Protein AF-A0A1F7BEC0-F1 (afdb_monomer)

Secondary structure (DSSP, 8-state):
--HHHHHHHHHHHHHHHHHHHHSS--S--HHHHHHHHHTS--SSS-HHHHHHHHHHHHHHHHHHHHHHHHHHHHHHHHHHTTT-HHHHHHHHHHHHHHHHHHHHHHHHHHHHHHHHHHHHT-

Structure (mmCIF, N/CA/C/O backbone):
data_AF-A0A1F7BEC0-F1
#
_entry.id   AF-A0A1F7BEC0-F1
#
loop_
_atom_site.group_PDB
_atom_site.id
_atom_site.type_symbol
_atom_site.label_atom_id
_atom_site.label_alt_id
_atom_site.label_comp_id
_atom_site.label_asym_id
_atom_site.label_entity_id
_atom_site.label_seq_id
_atom_site.pdbx_PDB_ins_code
_atom_site.Cartn_x
_atom_site.Cartn_y
_atom_site.Cartn_z
_atom_site.occupancy
_atom_site.B_iso_or_equiv
_atom_site.auth_seq_id
_atom_site.auth_comp_id
_atom_site.auth_asym_id
_atom_site.auth_atom_id
_atom_site.pdbx_PDB_model_num
ATOM 1 N N . MET A 1 1 ? -38.968 6.854 -64.830 1.00 60.91 1 MET A N 1
ATOM 2 C CA . MET A 1 1 ? -38.483 5.463 -64.986 1.00 60.91 1 MET A CA 1
ATOM 3 C C . MET A 1 1 ? -36.984 5.344 -65.312 1.00 60.91 1 MET A C 1
ATOM 5 O O . MET A 1 1 ? -36.469 4.243 -65.212 1.00 60.91 1 MET A O 1
ATOM 9 N N . LEU A 1 2 ? -36.251 6.424 -65.641 1.00 60.66 2 LEU A N 1
ATOM 10 C CA . LEU A 1 2 ? -34.814 6.336 -65.982 1.00 60.66 2 LEU A CA 1
ATOM 11 C C . LEU A 1 2 ? -33.845 6.270 -64.776 1.00 60.66 2 LEU A C 1
ATOM 13 O O . LEU A 1 2 ? -32.812 5.621 -64.883 1.00 60.66 2 LEU A O 1
ATOM 17 N N . GLN A 1 3 ? -34.163 6.878 -63.623 1.00 59.22 3 GLN A N 1
ATOM 18 C CA . GLN A 1 3 ? -33.261 6.871 -62.449 1.00 59.22 3 GLN A CA 1
ATOM 19 C C . GLN A 1 3 ? -33.139 5.509 -61.745 1.00 59.22 3 GLN A C 1
ATOM 21 O O . GLN A 1 3 ? -32.174 5.245 -61.029 1.00 59.22 3 GLN A O 1
ATOM 26 N N . THR A 1 4 ? -34.108 4.621 -61.950 1.00 59.88 4 THR A N 1
ATOM 27 C CA . THR A 1 4 ? -34.127 3.302 -61.310 1.00 59.88 4 THR A CA 1
ATOM 28 C C . THR A 1 4 ? -33.082 2.363 -61.924 1.00 59.88 4 THR A C 1
ATOM 30 O O . THR A 1 4 ? -32.495 1.550 -61.217 1.00 59.88 4 THR A O 1
ATOM 33 N N . TYR A 1 5 ? -32.777 2.521 -63.219 1.00 60.25 5 TYR A N 1
ATOM 34 C CA . TYR A 1 5 ? -31.754 1.731 -63.915 1.00 60.25 5 TYR A CA 1
ATOM 35 C C . TYR A 1 5 ? -30.325 2.162 -63.562 1.00 60.25 5 TYR A C 1
ATOM 37 O O . TYR A 1 5 ? -29.444 1.313 -63.431 1.00 60.25 5 TYR A O 1
ATOM 45 N N . THR A 1 6 ? -30.091 3.459 -63.334 1.00 60.84 6 THR A N 1
ATOM 46 C CA . THR A 1 6 ? -28.776 3.969 -62.910 1.00 60.84 6 THR A CA 1
ATOM 47 C C . THR A 1 6 ? -28.389 3.488 -61.508 1.00 60.84 6 THR A C 1
ATOM 49 O O . THR A 1 6 ? -27.216 3.236 -61.253 1.00 60.84 6 THR A O 1
ATOM 52 N N . ALA A 1 7 ? -29.363 3.289 -60.612 1.00 61.19 7 ALA A N 1
ATOM 53 C CA . ALA A 1 7 ? -29.122 2.753 -59.269 1.00 61.19 7 ALA A CA 1
ATOM 54 C C . ALA A 1 7 ? -28.765 1.251 -59.273 1.00 61.19 7 ALA A C 1
ATOM 56 O O . ALA A 1 7 ? -27.932 0.805 -58.486 1.00 61.19 7 ALA A O 1
ATOM 57 N N . LEU A 1 8 ? -29.353 0.475 -60.189 1.00 62.88 8 LEU A N 1
ATOM 58 C CA . LEU A 1 8 ? -29.162 -0.978 -60.288 1.00 62.88 8 LEU A CA 1
ATOM 59 C C . LEU A 1 8 ? -27.789 -1.358 -60.879 1.00 62.88 8 LEU A C 1
ATOM 61 O O . LEU A 1 8 ? -27.193 -2.346 -60.459 1.00 62.88 8 LEU A O 1
ATOM 65 N N . LEU A 1 9 ? -27.250 -0.536 -61.790 1.00 63.97 9 LEU A N 1
ATOM 66 C CA . LE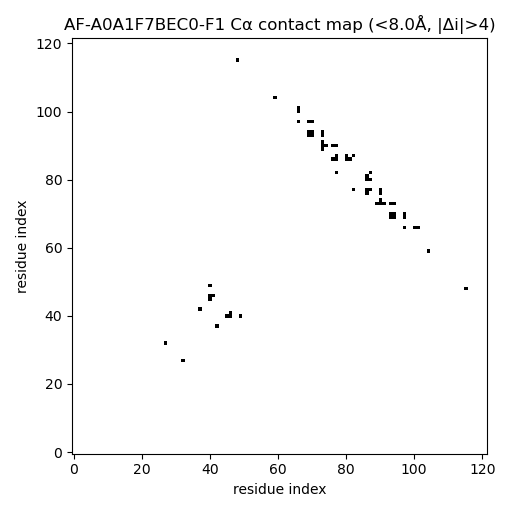U A 1 9 ? -25.883 -0.667 -62.325 1.00 63.97 9 LEU A CA 1
ATOM 67 C C . LEU A 1 9 ? -24.791 -0.188 -61.351 1.00 63.97 9 LEU A C 1
ATOM 69 O O . LEU A 1 9 ? -23.653 -0.643 -61.445 1.00 63.97 9 LEU A O 1
ATOM 73 N N . ALA A 1 10 ? -25.119 0.702 -60.408 1.00 60.47 10 ALA A N 1
ATOM 74 C CA . ALA A 1 10 ? -24.176 1.211 -59.406 1.00 60.47 10 ALA A CA 1
ATOM 75 C C . ALA A 1 10 ? -23.992 0.266 -58.202 1.00 60.47 10 ALA A C 1
ATOM 77 O O . ALA A 1 10 ? -22.949 0.298 -57.549 1.00 60.47 10 ALA A O 1
ATOM 78 N N . LEU A 1 11 ? -24.975 -0.602 -57.933 1.00 63.12 11 LEU A N 1
ATOM 79 C CA . LEU A 1 11 ? -24.955 -1.591 -56.850 1.00 63.12 11 LEU A CA 1
ATOM 80 C C . LEU A 1 11 ? -23.739 -2.544 -56.866 1.00 63.12 11 LEU A C 1
ATOM 82 O O . LEU A 1 11 ? -23.130 -2.726 -55.814 1.00 63.12 11 LEU A O 1
ATOM 86 N N . PRO A 1 12 ? -23.335 -3.155 -58.003 1.00 61.59 12 PRO A N 1
ATOM 87 C CA . PRO A 1 12 ? -22.153 -4.019 -58.018 1.00 61.59 12 PRO A CA 1
ATOM 88 C C . PRO A 1 12 ? -20.859 -3.238 -57.7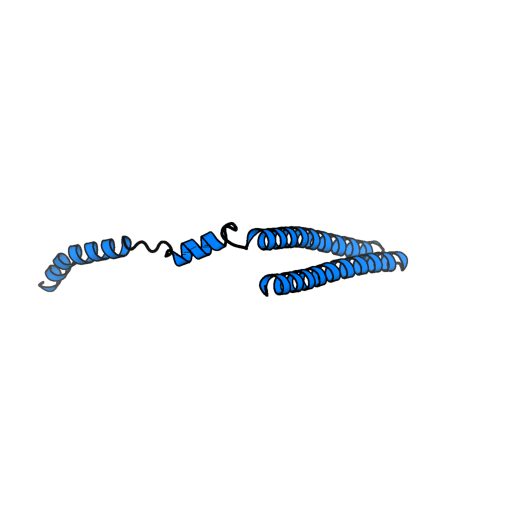56 1.00 61.59 12 PRO A C 1
ATOM 90 O O . PRO A 1 12 ? -19.942 -3.762 -57.127 1.00 61.59 12 PRO A O 1
ATOM 93 N N . LEU A 1 13 ? -20.787 -1.975 -58.186 1.00 58.62 13 LEU A N 1
ATOM 94 C CA . LEU A 1 13 ? -19.586 -1.153 -58.049 1.00 58.62 13 LEU A CA 1
ATOM 95 C C . LEU A 1 13 ? -19.375 -0.692 -56.599 1.00 58.62 13 LEU A C 1
ATOM 97 O O . LEU A 1 13 ? -18.257 -0.751 -56.091 1.00 58.62 13 LEU A O 1
ATOM 101 N N . THR A 1 14 ? -20.446 -0.312 -55.896 1.00 61.44 14 THR A N 1
ATOM 102 C CA . THR A 1 14 ? -20.377 0.024 -54.463 1.00 61.44 14 THR A CA 1
ATOM 103 C C . THR A 1 14 ? -20.124 -1.207 -53.591 1.00 61.44 14 THR A C 1
ATOM 105 O O . THR A 1 14 ? -19.428 -1.105 -52.581 1.00 61.44 14 THR A O 1
ATOM 108 N N . PHE A 1 15 ? -20.596 -2.389 -54.001 1.00 59.19 15 PHE A N 1
ATOM 109 C CA . PHE A 1 15 ? -20.316 -3.643 -53.297 1.00 59.19 15 PHE A CA 1
ATOM 110 C C . PHE A 1 15 ? -18.841 -4.069 -53.407 1.00 59.19 15 PHE A C 1
ATOM 112 O O . PHE A 1 15 ? -18.291 -4.618 -52.453 1.00 59.19 15 PHE A O 1
ATOM 119 N N . LEU A 1 16 ? -18.172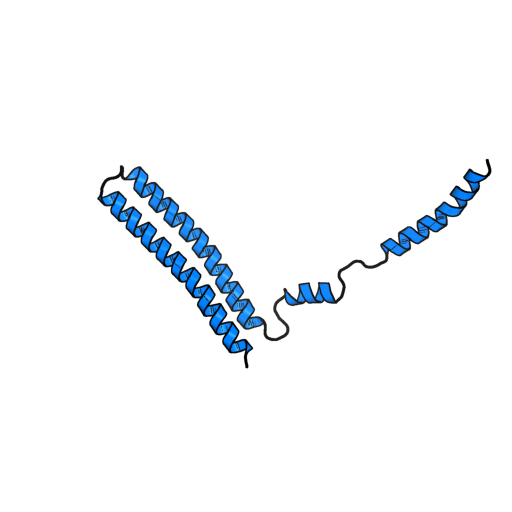 -3.779 -54.530 1.00 57.25 16 LEU A N 1
ATOM 120 C CA . LEU A 1 16 ? -16.728 -4.003 -54.695 1.00 57.25 16 LEU A CA 1
ATOM 121 C C . LEU A 1 16 ? -15.888 -3.012 -53.872 1.00 57.25 16 LEU A C 1
ATOM 123 O O . LEU A 1 16 ? -14.921 -3.419 -53.228 1.00 57.25 16 LEU A O 1
ATOM 127 N N . VAL A 1 17 ? -16.286 -1.735 -53.823 1.00 57.62 17 VAL A N 1
ATOM 128 C CA . VAL A 1 17 ? -15.615 -0.706 -53.004 1.00 57.62 17 VAL A CA 1
ATOM 129 C C . VAL A 1 17 ? -15.706 -1.027 -51.506 1.00 57.62 17 VAL A C 1
ATOM 131 O O . VAL A 1 17 ? -14.714 -0.887 -50.795 1.00 57.62 17 VAL A O 1
ATOM 134 N N . GLN A 1 18 ? -16.846 -1.547 -51.034 1.00 55.72 18 GLN A N 1
ATOM 135 C CA . GLN A 1 18 ? -17.030 -1.965 -49.636 1.00 55.72 18 GLN A CA 1
ATOM 136 C C . GLN A 1 18 ? -16.142 -3.163 -49.245 1.00 55.72 18 GLN A C 1
ATOM 138 O O . GLN A 1 18 ? -15.744 -3.299 -48.090 1.00 55.72 18 GLN A O 1
ATOM 143 N N . ARG A 1 19 ? -15.819 -4.053 -50.197 1.00 51.66 19 ARG A N 1
ATOM 144 C CA . ARG A 1 19 ? -14.900 -5.184 -49.969 1.00 51.66 19 ARG A CA 1
ATOM 145 C C . ARG A 1 19 ? -13.439 -4.730 -49.946 1.00 51.66 19 ARG A C 1
ATOM 147 O O . ARG A 1 19 ? -12.667 -5.257 -49.153 1.00 51.66 19 ARG A O 1
ATOM 154 N N . ALA A 1 20 ? -13.083 -3.726 -50.748 1.00 53.69 20 ALA A N 1
ATOM 155 C CA . ALA A 1 20 ? -11.742 -3.145 -50.754 1.00 53.69 20 ALA A CA 1
ATOM 156 C C . ALA A 1 20 ? -11.413 -2.416 -49.438 1.00 53.69 20 ALA A C 1
ATOM 158 O O . ALA A 1 20 ? -10.314 -2.579 -48.914 1.00 53.69 20 ALA A O 1
ATOM 159 N N . SER A 1 21 ? -12.367 -1.685 -48.849 1.00 50.16 21 SER A N 1
ATOM 160 C CA . SER A 1 21 ? -12.191 -1.048 -47.533 1.00 50.16 21 SER A CA 1
ATOM 161 C C . SER A 1 21 ? -12.248 -2.033 -46.357 1.00 50.16 21 SER A C 1
ATOM 163 O O . SER A 1 21 ? -11.690 -1.742 -45.304 1.00 50.16 21 SER A O 1
ATOM 165 N N . ALA A 1 22 ? -12.846 -3.217 -46.534 1.00 52.41 22 ALA A N 1
ATOM 166 C CA . ALA A 1 22 ? -12.831 -4.298 -45.541 1.00 52.41 22 ALA A CA 1
ATOM 167 C C . ALA A 1 22 ? -11.562 -5.177 -45.586 1.00 52.41 22 ALA A C 1
ATOM 169 O O . ALA A 1 22 ? -11.316 -5.931 -44.648 1.00 52.41 22 ALA A O 1
ATOM 170 N N . GLN A 1 23 ? -10.760 -5.100 -46.656 1.00 51.62 23 GLN A N 1
ATOM 171 C CA . GLN A 1 23 ? -9.463 -5.787 -46.765 1.00 51.62 23 GLN A CA 1
ATOM 172 C C . GLN A 1 23 ? -8.260 -4.889 -46.468 1.00 51.62 23 GLN A C 1
ATOM 174 O O . GLN A 1 23 ? -7.131 -5.382 -46.455 1.00 51.62 23 GLN A O 1
ATOM 179 N N . VAL A 1 24 ? -8.467 -3.599 -46.184 1.00 54.50 24 VAL A N 1
ATOM 180 C CA . VAL A 1 24 ? -7.419 -2.818 -45.529 1.00 54.50 24 VAL A CA 1
ATOM 181 C C . VAL A 1 24 ? -7.270 -3.404 -44.133 1.00 54.50 24 VAL A C 1
ATOM 183 O O . VAL A 1 24 ? -8.139 -3.241 -43.280 1.00 54.50 24 VAL A O 1
ATOM 186 N N . PHE A 1 25 ? -6.186 -4.149 -43.928 1.00 54.53 25 PHE A N 1
ATOM 187 C CA . PHE A 1 25 ? -5.743 -4.580 -42.614 1.00 54.53 25 PHE A CA 1
ATOM 188 C C . PHE A 1 25 ? -5.550 -3.325 -41.755 1.00 54.53 25 PHE A C 1
ATOM 190 O O . PHE A 1 25 ? -4.512 -2.679 -41.800 1.00 54.53 25 PHE A O 1
ATOM 197 N N . ASN A 1 26 ? -6.588 -2.966 -41.001 1.00 60.53 26 ASN A N 1
ATOM 198 C CA . ASN A 1 26 ? -6.539 -2.009 -39.901 1.00 60.53 26 ASN A CA 1
ATOM 199 C C . ASN A 1 26 ? -6.186 -2.746 -38.597 1.00 60.53 26 ASN A C 1
ATOM 201 O O . ASN A 1 26 ? -6.702 -2.438 -37.528 1.00 60.53 26 ASN A O 1
ATOM 205 N N . GLY A 1 27 ? -5.399 -3.819 -38.710 1.00 63.00 27 GLY A N 1
ATOM 206 C CA . GLY A 1 27 ? -4.655 -4.342 -37.581 1.00 63.00 27 GLY A CA 1
ATOM 207 C C . GLY A 1 27 ? -3.455 -3.430 -37.396 1.00 63.00 27 GLY A C 1
ATOM 208 O O . GLY A 1 27 ? -2.853 -3.010 -38.387 1.00 63.00 27 GLY A O 1
ATOM 209 N N . GLY A 1 28 ? -3.174 -3.083 -36.145 1.00 69.44 28 GLY A N 1
ATOM 210 C CA . GLY A 1 28 ? -2.189 -2.082 -35.778 1.00 69.44 28 GLY A CA 1
ATOM 211 C C . GLY A 1 28 ? -0.914 -2.132 -36.603 1.00 69.44 28 GLY A C 1
ATOM 212 O O . GLY A 1 28 ? -0.378 -3.206 -36.891 1.00 69.44 28 GLY A O 1
ATOM 213 N N . SER A 1 29 ? -0.444 -0.953 -37.017 1.00 71.75 29 SER A N 1
ATOM 214 C CA . SER A 1 29 ? 0.791 -0.845 -37.794 1.00 71.75 29 SER A CA 1
ATOM 215 C C . SER A 1 29 ? 1.963 -1.491 -37.045 1.00 71.75 29 SER A C 1
ATOM 217 O O . SER A 1 29 ? 1.887 -1.751 -35.844 1.00 71.75 29 SER A O 1
ATOM 219 N N . LEU A 1 30 ? 3.101 -1.680 -37.716 1.00 70.25 30 LEU A N 1
ATOM 220 C CA . LEU A 1 30 ? 4.339 -2.115 -37.054 1.00 70.25 30 LEU A CA 1
ATOM 221 C C . LEU A 1 30 ? 4.681 -1.262 -35.821 1.00 70.25 30 LEU A C 1
ATOM 223 O O . LEU A 1 30 ? 5.338 -1.757 -34.918 1.00 70.25 30 LEU A O 1
ATOM 227 N N . VAL A 1 31 ? 4.211 -0.011 -35.769 1.00 71.69 31 VAL A N 1
ATOM 228 C CA . VAL A 1 31 ? 4.351 0.886 -34.618 1.00 71.69 31 VAL A CA 1
ATOM 229 C C . VAL A 1 31 ? 3.451 0.467 -33.453 1.00 71.69 31 VAL A C 1
ATOM 231 O O . VAL A 1 31 ? 3.936 0.423 -32.335 1.00 71.69 31 VAL A O 1
ATOM 234 N N . GLU A 1 32 ? 2.193 0.084 -33.690 1.00 76.12 32 GLU A N 1
ATOM 235 C CA . GLU A 1 32 ? 1.302 -0.440 -32.636 1.00 76.12 32 GLU A CA 1
ATOM 236 C C . GLU A 1 32 ? 1.733 -1.839 -32.179 1.00 76.12 32 GLU A C 1
ATOM 238 O O . GLU A 1 32 ? 1.648 -2.166 -30.996 1.00 76.12 32 GLU A O 1
ATOM 243 N N . GLY A 1 33 ? 2.231 -2.657 -33.112 1.00 70.56 33 GLY A N 1
ATOM 244 C CA . GLY A 1 33 ? 2.842 -3.949 -32.812 1.00 70.56 33 GLY A CA 1
ATOM 245 C C . GLY A 1 33 ? 4.141 -3.805 -32.021 1.00 70.56 33 GLY A C 1
ATOM 246 O O . GLY A 1 33 ? 4.376 -4.592 -31.112 1.00 70.56 33 GLY A O 1
ATOM 247 N N . LEU A 1 34 ? 4.952 -2.782 -32.312 1.00 69.75 34 LEU A N 1
ATOM 248 C CA . LEU A 1 34 ? 6.154 -2.443 -31.551 1.00 69.75 34 LEU A CA 1
ATOM 249 C C . LEU A 1 34 ? 5.817 -1.800 -30.203 1.00 69.75 34 LEU A C 1
ATOM 251 O O . LEU A 1 34 ? 6.536 -2.044 -29.250 1.00 69.75 34 LEU A O 1
ATOM 255 N N . GLU A 1 35 ? 4.737 -1.031 -30.090 1.00 70.94 35 GLU A N 1
ATOM 256 C CA . GLU A 1 35 ? 4.243 -0.476 -28.824 1.00 70.94 35 GLU A CA 1
ATOM 257 C C . GLU A 1 35 ? 3.733 -1.589 -27.900 1.00 70.94 35 GLU A C 1
ATOM 259 O O . GLU A 1 35 ? 4.109 -1.648 -26.730 1.00 70.94 35 GLU A O 1
ATOM 264 N N . HIS A 1 36 ? 2.964 -2.539 -28.445 1.00 67.38 36 HIS A N 1
ATOM 265 C CA . HIS A 1 36 ? 2.564 -3.738 -27.714 1.00 67.38 36 HIS A CA 1
ATOM 266 C C . HIS A 1 36 ? 3.772 -4.606 -27.373 1.00 67.38 36 HIS A C 1
ATOM 268 O O . HIS A 1 36 ? 3.890 -5.000 -26.220 1.00 67.38 36 HIS A O 1
ATOM 274 N N . ALA A 1 37 ? 4.683 -4.854 -28.325 1.00 64.19 37 ALA A N 1
ATOM 275 C CA . ALA A 1 37 ? 5.918 -5.617 -28.118 1.00 64.19 37 ALA A CA 1
ATOM 276 C C . ALA A 1 37 ? 6.881 -4.941 -27.128 1.00 64.19 37 ALA A C 1
ATOM 278 O O . ALA A 1 37 ? 7.564 -5.635 -26.386 1.00 64.19 37 ALA A O 1
ATOM 279 N N . ALA A 1 38 ? 6.901 -3.609 -27.065 1.00 62.69 38 ALA A N 1
ATOM 280 C CA . ALA A 1 38 ? 7.643 -2.838 -26.071 1.00 62.69 38 ALA A CA 1
ATOM 281 C C . ALA A 1 38 ? 7.047 -2.980 -24.662 1.00 62.69 38 ALA A C 1
ATOM 283 O O . ALA A 1 38 ? 7.772 -2.798 -23.690 1.00 62.69 38 ALA A O 1
ATOM 284 N N . GLY A 1 39 ? 5.761 -3.335 -24.548 1.00 61.62 39 GLY A N 1
ATOM 285 C CA . GLY A 1 39 ? 5.121 -3.764 -23.300 1.00 61.62 39 GLY A CA 1
ATOM 286 C C . GLY A 1 39 ? 5.323 -5.249 -22.962 1.00 61.62 39 GLY A C 1
ATOM 287 O O . GLY A 1 39 ? 4.956 -5.678 -21.869 1.00 61.62 39 GLY A O 1
ATOM 288 N N . ILE A 1 40 ? 5.903 -6.044 -23.871 1.00 63.88 40 ILE A N 1
ATOM 289 C CA . ILE A 1 40 ? 6.344 -7.426 -23.624 1.00 63.88 40 ILE A CA 1
ATOM 290 C C . ILE A 1 40 ? 7.849 -7.351 -23.332 1.00 63.88 40 ILE A C 1
ATOM 292 O O . ILE A 1 40 ? 8.686 -7.595 -24.199 1.00 63.88 40 ILE A O 1
ATOM 296 N N . GLY A 1 41 ? 8.181 -6.905 -22.117 1.00 60.62 41 GLY A N 1
ATOM 297 C CA . GLY A 1 41 ? 9.539 -6.576 -21.676 1.00 60.62 41 GLY A CA 1
ATOM 298 C C . GLY A 1 41 ? 10.581 -7.640 -22.027 1.00 60.62 41 GLY A C 1
ATOM 299 O O . GLY A 1 41 ? 10.612 -8.716 -21.426 1.00 60.62 41 GLY A O 1
ATOM 300 N N . GLY A 1 42 ? 11.435 -7.342 -23.009 1.00 61.97 42 GLY A N 1
ATOM 301 C CA . GLY A 1 42 ? 12.512 -8.263 -23.370 1.00 61.97 42 GLY A CA 1
ATOM 302 C C . GLY A 1 42 ? 13.597 -7.739 -24.303 1.00 61.97 42 GLY A C 1
ATOM 303 O O . GLY A 1 42 ? 14.710 -8.257 -24.263 1.00 61.97 42 GLY A O 1
ATOM 304 N N . LEU A 1 43 ? 13.353 -6.748 -25.170 1.00 58.84 43 LEU A N 1
ATOM 305 C CA . LEU A 1 43 ? 14.367 -6.375 -26.167 1.00 58.84 43 LEU A CA 1
ATOM 306 C C . LEU A 1 43 ? 14.907 -4.954 -25.951 1.00 58.84 43 LEU A C 1
ATOM 308 O O . LEU A 1 43 ? 14.312 -3.967 -26.368 1.00 58.84 43 LEU A O 1
ATOM 312 N N . ALA A 1 44 ? 16.107 -4.927 -25.357 1.00 59.81 44 ALA A N 1
ATOM 313 C CA . ALA A 1 44 ? 17.053 -3.819 -25.191 1.00 59.81 44 ALA A CA 1
ATOM 314 C C . ALA A 1 44 ? 16.868 -2.942 -23.930 1.00 59.81 44 ALA A C 1
ATOM 316 O O . ALA A 1 44 ? 16.072 -2.014 -23.891 1.00 59.81 44 ALA A O 1
ATOM 317 N N . LYS A 1 45 ? 17.700 -3.181 -22.901 1.00 53.56 45 LYS A N 1
ATOM 318 C CA . LYS A 1 45 ? 17.900 -2.336 -21.693 1.00 53.56 45 LYS A CA 1
ATOM 319 C C . LYS A 1 45 ? 16.746 -2.247 -20.670 1.00 53.56 45 LYS A C 1
ATOM 321 O O . LYS A 1 45 ? 16.958 -1.665 -19.608 1.00 53.56 45 LYS A O 1
ATOM 326 N N . GLY A 1 46 ? 15.579 -2.840 -20.931 1.00 58.59 46 GLY A N 1
ATOM 327 C CA . GLY A 1 46 ? 14.392 -2.774 -20.061 1.00 58.59 46 GLY A CA 1
ATOM 328 C C . GLY A 1 46 ? 14.335 -3.767 -18.894 1.00 58.59 46 GLY A C 1
ATOM 329 O O . GLY A 1 46 ? 13.755 -3.431 -17.868 1.00 58.59 46 GLY A O 1
ATOM 330 N N . ASP A 1 47 ? 14.978 -4.933 -18.984 1.00 69.81 47 ASP A N 1
ATOM 331 C CA . ASP A 1 47 ? 14.629 -6.082 -18.128 1.00 69.81 47 ASP A CA 1
ATOM 332 C C . ASP A 1 47 ? 14.797 -5.843 -16.627 1.00 69.81 47 ASP A C 1
ATOM 334 O O . ASP A 1 47 ? 13.869 -6.062 -15.857 1.00 69.81 47 ASP A O 1
ATOM 338 N N . LEU A 1 48 ? 15.949 -5.340 -16.174 1.00 68.75 48 LEU A N 1
ATOM 339 C CA . LEU A 1 48 ? 16.156 -5.105 -14.738 1.00 68.75 48 LEU A CA 1
ATOM 340 C C . LEU A 1 48 ? 15.249 -3.991 -14.207 1.00 68.75 48 LEU A C 1
ATOM 342 O O . LEU A 1 48 ? 14.722 -4.091 -13.102 1.00 68.75 48 LEU A O 1
ATOM 346 N N . ARG A 1 49 ? 15.043 -2.935 -14.997 1.00 72.00 49 ARG A N 1
ATOM 347 C CA . ARG A 1 49 ? 14.174 -1.813 -14.627 1.00 72.00 49 ARG A CA 1
ATOM 348 C C . ARG A 1 49 ? 12.725 -2.266 -14.536 1.00 72.00 49 ARG A C 1
ATOM 350 O O . ARG A 1 49 ? 12.039 -1.937 -13.575 1.00 72.00 49 ARG A O 1
ATOM 357 N N . GLU A 1 50 ? 12.267 -2.996 -15.538 1.00 75.75 50 GLU A N 1
ATOM 358 C CA . GLU A 1 50 ? 10.897 -3.463 -15.637 1.00 75.75 50 GLU A CA 1
ATOM 359 C C . GLU A 1 50 ? 10.604 -4.510 -14.570 1.00 75.75 50 GLU A C 1
ATOM 361 O O . GLU A 1 50 ? 9.609 -4.376 -13.868 1.00 75.75 50 GLU A O 1
ATOM 366 N N . VAL A 1 51 ? 11.525 -5.443 -14.317 1.00 80.31 51 VAL A N 1
ATOM 367 C CA . VAL A 1 51 ? 11.422 -6.403 -13.209 1.00 80.31 51 VAL A CA 1
ATOM 368 C C . VAL A 1 51 ? 11.361 -5.686 -11.859 1.00 80.31 51 VAL A C 1
ATOM 370 O O . VAL A 1 51 ? 10.486 -5.992 -11.052 1.00 80.31 51 VAL A O 1
ATOM 373 N N . VAL A 1 52 ? 12.223 -4.693 -11.603 1.00 79.62 52 VAL A N 1
ATOM 374 C CA . VAL A 1 52 ? 12.190 -3.927 -10.342 1.00 79.62 52 VAL A CA 1
ATOM 375 C C . VAL A 1 52 ? 10.878 -3.159 -10.194 1.00 79.62 52 VAL A C 1
ATOM 377 O O . VAL A 1 52 ? 10.285 -3.176 -9.117 1.00 79.62 52 VAL A O 1
ATOM 380 N N . LEU A 1 53 ? 10.389 -2.512 -11.256 1.00 79.62 53 LEU A N 1
ATOM 381 C CA . LEU A 1 53 ? 9.109 -1.803 -11.224 1.00 79.62 53 LEU A CA 1
ATOM 382 C C . LEU A 1 53 ? 7.935 -2.762 -11.016 1.00 79.62 53 LEU A C 1
ATOM 384 O O . LEU A 1 53 ? 7.038 -2.453 -10.234 1.00 79.62 53 LEU A O 1
ATOM 388 N N . HIS A 1 54 ? 7.958 -3.930 -11.651 1.00 82.81 54 HIS A N 1
ATOM 389 C CA . HIS A 1 54 ? 6.914 -4.940 -11.524 1.00 82.81 54 HIS A CA 1
ATOM 390 C C . HIS A 1 54 ? 6.873 -5.519 -10.105 1.00 82.81 54 HIS A C 1
ATOM 392 O O . HIS A 1 54 ? 5.804 -5.595 -9.500 1.00 82.81 54 HIS A O 1
ATOM 398 N N . VAL A 1 55 ? 8.035 -5.845 -9.529 1.00 84.00 55 VAL A N 1
ATOM 399 C CA . VAL A 1 55 ? 8.154 -6.301 -8.136 1.00 84.00 55 VAL A CA 1
ATOM 400 C C . VAL A 1 55 ? 7.713 -5.204 -7.169 1.00 84.00 55 VAL A C 1
ATOM 402 O O . VAL A 1 55 ? 6.964 -5.476 -6.234 1.00 84.00 55 VAL A O 1
ATOM 405 N N . LEU A 1 56 ? 8.116 -3.953 -7.402 1.00 84.81 56 LEU A N 1
ATOM 406 C CA . LEU A 1 56 ? 7.723 -2.828 -6.559 1.00 84.81 56 LEU A CA 1
ATOM 407 C C . LEU A 1 56 ? 6.206 -2.628 -6.595 1.00 84.81 56 LEU A C 1
ATOM 409 O O . LEU A 1 56 ? 5.589 -2.567 -5.539 1.00 84.81 56 LEU A O 1
ATOM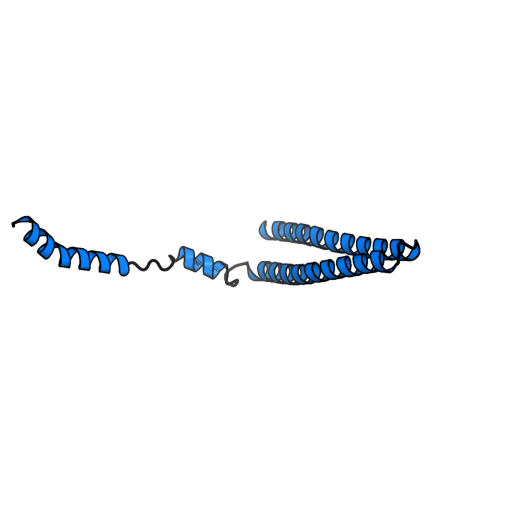 413 N N . ILE A 1 57 ? 5.581 -2.597 -7.774 1.00 84.31 57 ILE A N 1
ATOM 414 C CA . ILE A 1 57 ? 4.122 -2.460 -7.913 1.00 84.31 57 ILE A CA 1
ATOM 415 C C . ILE A 1 57 ? 3.391 -3.643 -7.267 1.00 84.31 57 ILE A C 1
ATOM 417 O O . ILE A 1 57 ? 2.389 -3.436 -6.582 1.00 84.31 57 ILE A O 1
ATOM 421 N N . PHE A 1 58 ? 3.906 -4.864 -7.419 1.00 87.06 58 PHE A N 1
ATOM 422 C CA . PHE A 1 58 ? 3.351 -6.053 -6.774 1.00 87.06 58 PHE A CA 1
ATOM 423 C C . PHE A 1 58 ? 3.360 -5.927 -5.243 1.00 87.06 58 PHE A C 1
ATOM 425 O O . PHE A 1 58 ? 2.323 -6.089 -4.595 1.00 87.06 58 PHE A O 1
ATOM 432 N N . VAL A 1 59 ? 4.506 -5.558 -4.663 1.00 87.75 59 VAL A N 1
ATOM 433 C CA . VAL A 1 59 ? 4.649 -5.355 -3.214 1.00 87.75 59 VAL A CA 1
ATOM 434 C C . VAL A 1 59 ? 3.792 -4.182 -2.737 1.00 87.75 59 VAL A C 1
ATOM 436 O O . VAL A 1 59 ? 3.133 -4.296 -1.706 1.00 87.75 59 VAL A O 1
ATOM 439 N N . LEU A 1 60 ? 3.741 -3.075 -3.486 1.00 88.12 60 LEU A N 1
ATOM 440 C CA . LEU A 1 60 ? 2.927 -1.909 -3.143 1.00 88.12 60 LEU A CA 1
ATOM 441 C C . LEU A 1 60 ? 1.436 -2.225 -3.118 1.00 88.12 60 LEU A C 1
ATOM 443 O O . LEU A 1 60 ? 0.755 -1.802 -2.188 1.00 88.12 60 LEU A O 1
ATOM 447 N N . ASN A 1 61 ? 0.928 -2.977 -4.092 1.00 88.56 61 ASN A N 1
ATOM 448 C CA . ASN A 1 61 ? -0.475 -3.383 -4.107 1.00 88.56 61 ASN A CA 1
ATOM 449 C C . ASN A 1 61 ? -0.811 -4.274 -2.906 1.00 88.56 61 ASN A C 1
ATOM 451 O O . ASN A 1 61 ? -1.851 -4.089 -2.272 1.00 88.56 61 ASN A O 1
ATOM 455 N N . PHE A 1 62 ? 0.086 -5.196 -2.547 1.00 91.50 62 PHE A N 1
ATOM 456 C CA . PHE A 1 62 ? -0.106 -6.049 -1.378 1.00 91.50 62 PHE A CA 1
ATOM 457 C C . PHE A 1 62 ? -0.062 -5.251 -0.064 1.00 91.50 62 PHE A C 1
ATOM 459 O O . PHE A 1 62 ? -0.931 -5.412 0.794 1.00 91.50 62 PHE A O 1
ATOM 466 N N . LEU A 1 63 ? 0.904 -4.336 0.083 1.00 89.75 63 LEU A N 1
ATOM 467 C CA . LEU A 1 63 ? 1.005 -3.464 1.256 1.00 89.75 63 LEU A CA 1
ATOM 468 C C . LEU A 1 63 ? -0.174 -2.498 1.365 1.00 89.75 63 LEU A C 1
ATOM 470 O O . LEU A 1 63 ? -0.650 -2.263 2.470 1.00 89.75 63 LEU A O 1
ATOM 474 N N . ALA A 1 64 ? -0.655 -1.947 0.250 1.00 88.94 64 ALA A N 1
ATOM 475 C CA . ALA A 1 64 ? -1.813 -1.061 0.243 1.00 88.94 64 ALA A CA 1
ATOM 476 C C . ALA A 1 64 ? -3.056 -1.785 0.777 1.00 88.94 64 ALA A C 1
ATOM 478 O O . ALA A 1 64 ? -3.761 -1.250 1.632 1.00 88.94 64 ALA A O 1
ATOM 479 N N . LEU A 1 65 ? -3.280 -3.031 0.350 1.00 92.88 65 LEU A N 1
ATOM 480 C CA . LEU A 1 65 ? -4.362 -3.859 0.876 1.00 92.88 65 LEU A CA 1
ATOM 481 C C . LEU A 1 65 ? -4.188 -4.139 2.379 1.00 92.88 65 LEU A C 1
ATOM 483 O O . LEU A 1 65 ? -5.12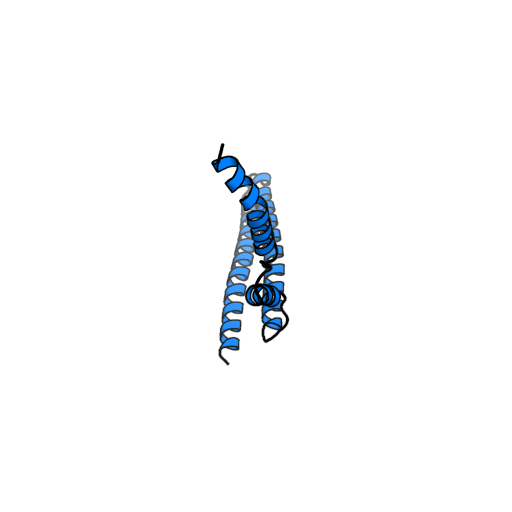7 -3.959 3.155 1.00 92.88 65 LEU A O 1
ATOM 487 N N . ALA A 1 66 ? -2.984 -4.525 2.808 1.00 91.94 66 ALA A N 1
ATOM 488 C CA . ALA A 1 66 ? -2.686 -4.769 4.220 1.00 91.94 66 ALA A CA 1
ATOM 489 C C . ALA A 1 66 ? -2.875 -3.508 5.087 1.00 91.94 66 ALA A C 1
ATOM 491 O O . ALA A 1 66 ? -3.399 -3.590 6.199 1.00 91.94 66 ALA A O 1
ATOM 492 N N . ALA A 1 67 ? -2.506 -2.333 4.570 1.00 91.19 67 ALA A N 1
ATOM 493 C CA . ALA A 1 67 ? -2.687 -1.052 5.243 1.00 91.19 67 ALA A CA 1
ATOM 494 C C . ALA A 1 67 ? -4.171 -0.730 5.466 1.00 91.19 67 ALA A C 1
ATOM 496 O O . ALA A 1 67 ? -4.546 -0.313 6.561 1.00 91.19 67 ALA A O 1
ATOM 497 N N . VAL A 1 68 ? -5.029 -0.980 4.471 1.00 93.06 68 VAL A N 1
ATOM 498 C CA . VAL A 1 68 ? -6.483 -0.804 4.616 1.00 93.06 68 VAL A CA 1
ATOM 499 C C . VAL A 1 68 ? -7.028 -1.700 5.729 1.00 93.06 68 VAL A C 1
ATOM 501 O O . VAL A 1 68 ? -7.754 -1.219 6.598 1.00 93.06 68 VAL A O 1
ATOM 504 N N . ILE A 1 69 ? -6.629 -2.975 5.764 1.00 94.44 69 ILE A N 1
ATOM 505 C CA . ILE A 1 69 ? -7.047 -3.912 6.818 1.00 94.44 69 ILE A CA 1
ATOM 506 C C . ILE A 1 69 ? -6.607 -3.406 8.198 1.00 94.44 69 ILE A C 1
ATOM 508 O O . ILE A 1 69 ? -7.408 -3.387 9.132 1.00 94.44 69 ILE A O 1
ATOM 512 N N . ALA A 1 70 ? -5.363 -2.940 8.331 1.00 91.38 70 ALA A N 1
ATOM 513 C CA . ALA A 1 70 ? -4.849 -2.407 9.590 1.00 91.38 70 ALA A CA 1
ATOM 514 C C . ALA A 1 70 ? -5.629 -1.170 10.076 1.00 91.38 70 ALA A C 1
ATOM 516 O O . ALA A 1 70 ? -5.923 -1.063 11.269 1.00 91.38 70 ALA A O 1
ATOM 517 N N . ILE A 1 71 ? -6.021 -0.265 9.170 1.00 91.50 71 ILE A N 1
ATOM 518 C CA . ILE A 1 71 ? -6.859 0.899 9.505 1.00 91.50 71 ILE A CA 1
ATOM 519 C C . ILE A 1 71 ? -8.245 0.455 9.977 1.00 91.50 71 ILE A C 1
ATOM 521 O O . ILE A 1 71 ? -8.745 0.979 10.972 1.00 91.50 71 ILE A O 1
ATOM 525 N N . VAL A 1 72 ? -8.856 -0.527 9.309 1.00 93.44 72 VAL A N 1
ATOM 526 C CA . VAL A 1 72 ? -10.162 -1.068 9.714 1.00 93.44 72 VAL A CA 1
ATOM 527 C C . VAL A 1 72 ? -10.081 -1.689 11.108 1.00 93.44 72 VAL A C 1
ATOM 529 O O . VAL A 1 72 ? -10.915 -1.384 11.958 1.00 93.44 72 VAL A O 1
ATOM 532 N N . VAL A 1 73 ? -9.049 -2.493 11.386 1.00 90.38 73 VAL A N 1
ATOM 533 C CA . VAL A 1 73 ? -8.827 -3.087 12.715 1.00 90.38 73 VAL A CA 1
ATOM 534 C C . VAL A 1 73 ? -8.642 -2.004 13.780 1.00 90.38 73 VAL A C 1
ATOM 536 O O . VAL A 1 73 ? -9.250 -2.091 14.846 1.00 90.38 73 VAL A O 1
ATOM 539 N N . ALA A 1 74 ? -7.869 -0.952 13.494 1.00 89.25 74 ALA A N 1
ATOM 540 C CA . ALA A 1 74 ? -7.700 0.177 14.409 1.00 89.25 74 ALA A CA 1
ATOM 541 C C . ALA A 1 74 ? -9.022 0.919 14.674 1.00 89.25 74 ALA A C 1
ATOM 543 O O . ALA A 1 74 ? -9.306 1.291 15.813 1.00 89.25 74 ALA A O 1
ATOM 544 N N . GLY A 1 75 ? -9.841 1.106 13.635 1.00 88.44 75 GLY A N 1
ATOM 545 C CA . GLY A 1 75 ? -11.158 1.730 13.737 1.00 88.44 75 GLY A CA 1
ATOM 546 C C . GLY A 1 75 ? -12.123 0.910 14.591 1.00 88.44 75 GLY A C 1
ATOM 547 O O . GLY A 1 75 ? -12.741 1.450 15.506 1.00 88.44 75 GLY A O 1
ATOM 548 N N . ILE A 1 76 ? -12.198 -0.404 14.357 1.00 89.75 76 ILE A N 1
ATOM 549 C CA . ILE A 1 76 ? -13.026 -1.313 15.163 1.00 89.75 76 ILE A CA 1
ATOM 550 C C . ILE A 1 76 ? -12.559 -1.298 16.621 1.00 89.75 76 ILE A C 1
ATOM 552 O O . ILE A 1 76 ? -13.390 -1.193 17.519 1.00 89.75 76 ILE A O 1
ATOM 556 N N . TRP A 1 77 ? -11.247 -1.331 16.874 1.00 86.38 77 TRP A N 1
ATOM 557 C CA . TRP A 1 77 ? -10.702 -1.271 18.234 1.00 86.38 77 TRP A CA 1
ATOM 558 C C . TRP A 1 77 ? -11.124 0.010 18.966 1.00 86.38 77 TRP A C 1
ATOM 560 O O . TRP A 1 77 ? -11.504 -0.037 20.136 1.00 86.38 77 TRP A O 1
ATOM 570 N N . LEU A 1 78 ? -11.105 1.154 18.277 1.00 87.19 78 LEU A N 1
ATOM 571 C CA . LEU A 1 78 ? -11.515 2.436 18.848 1.00 87.19 78 LEU A CA 1
ATOM 572 C C . LEU A 1 78 ? -13.001 2.443 19.245 1.00 87.19 78 LEU A C 1
ATOM 574 O O . LEU A 1 78 ? -13.347 2.968 20.303 1.00 87.19 78 LEU A O 1
ATOM 578 N N . VAL A 1 79 ? -13.861 1.858 18.405 1.00 88.00 79 VAL A N 1
ATOM 579 C CA . VAL A 1 79 ? -15.316 1.805 18.620 1.00 88.00 79 VAL A CA 1
ATOM 580 C C . VAL A 1 79 ? -15.680 0.795 19.710 1.00 88.00 79 VAL A C 1
ATOM 582 O O . VAL A 1 79 ? -16.417 1.128 20.635 1.00 88.00 79 VAL A O 1
ATOM 585 N N . VAL A 1 80 ? -15.139 -0.424 19.637 1.00 86.56 80 VAL A N 1
ATOM 586 C CA . VAL A 1 80 ? -15.430 -1.508 20.592 1.00 86.56 80 VAL A CA 1
ATOM 587 C C . VAL A 1 80 ? -14.856 -1.204 21.975 1.00 86.56 80 VAL A C 1
ATOM 589 O O . VAL A 1 80 ? -15.473 -1.529 22.984 1.00 86.56 80 VAL A O 1
ATOM 592 N N . GLY A 1 81 ? -13.711 -0.525 22.044 1.00 80.06 81 GLY A N 1
ATOM 593 C CA . GLY A 1 81 ? -13.070 -0.132 23.298 1.00 80.06 81 GLY A CA 1
ATOM 594 C C . GLY A 1 81 ? -13.800 0.952 24.101 1.00 80.06 81 GLY A C 1
ATOM 595 O O . GLY A 1 81 ? -13.276 1.405 25.119 1.00 80.06 81 GLY A O 1
ATOM 596 N N . GLY A 1 82 ? -14.967 1.423 23.644 1.00 79.88 82 GLY A N 1
ATOM 597 C CA . GLY A 1 82 ? -15.804 2.384 24.372 1.00 79.88 82 GLY A CA 1
ATOM 598 C C . GLY A 1 82 ? -15.136 3.739 24.626 1.00 79.88 82 GLY A C 1
ATOM 599 O O . GLY A 1 82 ? -15.571 4.495 25.489 1.00 79.88 82 GLY A O 1
ATOM 600 N N . GLY A 1 83 ? -14.049 4.047 23.914 1.00 70.25 83 GLY A N 1
ATOM 601 C CA . GLY A 1 83 ? -13.280 5.269 24.121 1.00 70.25 83 GLY A CA 1
ATOM 602 C C . GLY A 1 83 ? -12.503 5.335 25.441 1.00 70.25 83 GLY A C 1
ATOM 603 O O . GLY A 1 83 ? -12.120 6.447 25.821 1.00 70.25 83 GLY A O 1
ATOM 604 N N . SER A 1 84 ? -12.241 4.203 26.110 1.00 82.19 84 SER A N 1
ATOM 605 C CA . SER A 1 84 ? -11.272 4.159 27.214 1.00 82.19 84 SER A CA 1
ATOM 606 C C . SER A 1 84 ? -9.899 4.648 26.736 1.00 82.19 84 SER A C 1
ATOM 608 O O . SER A 1 84 ? -9.537 4.460 25.567 1.00 82.19 84 SER A O 1
ATOM 610 N N . ASP A 1 85 ? -9.132 5.299 27.614 1.00 82.81 85 ASP A N 1
ATOM 611 C CA . ASP A 1 85 ? -7.836 5.879 27.232 1.00 82.81 85 ASP A CA 1
ATOM 612 C C . ASP A 1 85 ? -6.869 4.822 26.687 1.00 82.81 85 ASP A C 1
ATOM 614 O O . ASP A 1 85 ? -6.167 5.074 25.708 1.00 82.81 85 ASP A O 1
ATOM 618 N N . GLU A 1 86 ? -6.928 3.596 27.214 1.00 85.88 86 GLU A N 1
ATOM 619 C CA . GLU A 1 86 ? -6.124 2.477 26.720 1.00 85.88 86 GLU A CA 1
ATOM 620 C C . GLU A 1 86 ? -6.467 2.107 25.264 1.00 85.88 86 GLU A C 1
ATOM 622 O O . GLU A 1 86 ? -5.579 1.918 24.429 1.00 85.88 86 GLU A O 1
ATOM 627 N N . SER A 1 87 ? -7.755 2.049 24.917 1.00 83.06 87 SER A N 1
ATOM 628 C CA . SER A 1 87 ? -8.202 1.706 23.559 1.00 83.06 87 SER A CA 1
ATOM 629 C C . SER A 1 87 ? -7.835 2.793 22.549 1.00 83.06 87 SER A C 1
ATOM 631 O O . SER A 1 87 ? -7.417 2.496 21.427 1.00 83.06 87 SER A O 1
ATOM 633 N N . LYS A 1 88 ? -7.932 4.063 22.962 1.00 85.00 88 LYS A N 1
ATOM 634 C CA . LYS A 1 88 ? -7.505 5.217 22.160 1.00 85.00 88 LYS A CA 1
ATOM 635 C C . LYS A 1 88 ? -6.000 5.214 21.926 1.00 85.00 88 LYS A C 1
ATOM 637 O O . LYS A 1 88 ? -5.560 5.491 20.809 1.00 85.00 88 LYS A O 1
ATOM 642 N N . GLU A 1 89 ? -5.209 4.899 22.948 1.00 88.38 89 GLU A N 1
ATOM 643 C CA . GLU A 1 89 ? -3.755 4.840 22.823 1.00 88.38 89 GLU A CA 1
ATOM 644 C C . GLU A 1 89 ? -3.321 3.715 21.872 1.00 88.38 89 GLU A C 1
ATOM 646 O O . GLU A 1 89 ? -2.491 3.943 20.987 1.00 88.38 89 GLU A O 1
ATOM 651 N N . LYS A 1 90 ? -3.929 2.524 21.977 1.00 86.62 90 LYS A N 1
ATOM 652 C CA . LYS A 1 90 ? -3.647 1.403 21.062 1.00 86.62 90 LYS A CA 1
ATOM 653 C C . LYS A 1 90 ? -4.021 1.732 19.619 1.00 86.62 90 LYS A C 1
ATOM 655 O O . LYS A 1 90 ? -3.190 1.555 18.729 1.00 86.62 90 LYS A O 1
ATOM 660 N N . ALA A 1 91 ? -5.217 2.272 19.381 1.00 87.31 91 ALA A N 1
ATOM 661 C CA . ALA A 1 91 ? -5.647 2.667 18.040 1.00 87.31 91 ALA A CA 1
ATOM 662 C C . ALA A 1 91 ? -4.715 3.728 17.426 1.00 87.31 91 ALA A C 1
ATOM 664 O O . ALA A 1 91 ? -4.302 3.596 16.274 1.00 87.31 91 ALA A O 1
ATOM 665 N N . LYS A 1 92 ? -4.307 4.740 18.209 1.00 88.31 92 LYS A N 1
ATOM 666 C CA . LYS A 1 92 ? -3.336 5.754 17.766 1.00 88.31 92 LYS A CA 1
ATOM 667 C C . LYS A 1 92 ? -1.994 5.143 17.378 1.00 88.31 92 LYS A C 1
ATOM 669 O O . LYS A 1 92 ? -1.454 5.520 16.343 1.00 88.31 92 LYS A O 1
ATOM 674 N N . LYS A 1 93 ? -1.467 4.200 18.167 1.00 91.38 93 LYS A N 1
ATOM 675 C CA . LYS A 1 93 ? -0.216 3.501 17.834 1.00 91.38 93 LYS A CA 1
ATOM 676 C C . LYS A 1 93 ? -0.339 2.759 16.506 1.00 91.38 93 LYS A C 1
ATOM 678 O O . LYS A 1 93 ? 0.522 2.933 15.652 1.00 91.38 93 LYS A O 1
ATOM 683 N N . ILE A 1 94 ? -1.422 2.007 16.295 1.00 90.19 94 ILE A N 1
ATOM 684 C CA . ILE A 1 94 ? -1.650 1.281 15.033 1.00 90.19 94 ILE A CA 1
ATOM 685 C C . ILE A 1 94 ? -1.689 2.254 13.849 1.00 90.19 94 ILE A C 1
ATOM 687 O O . ILE A 1 94 ? -0.975 2.052 12.870 1.00 90.19 94 ILE A O 1
ATOM 691 N N . ILE A 1 95 ? -2.460 3.340 13.954 1.00 90.38 95 ILE A N 1
ATOM 692 C CA . ILE A 1 95 ? -2.548 4.360 12.900 1.00 90.38 95 ILE A CA 1
ATOM 693 C C . ILE A 1 95 ? -1.173 4.978 12.619 1.00 90.38 95 ILE A C 1
ATOM 695 O O . ILE A 1 95 ? -0.805 5.150 11.460 1.00 90.38 95 ILE A O 1
ATOM 699 N N . LEU A 1 96 ? -0.386 5.265 13.656 1.00 92.25 96 LEU A N 1
ATOM 700 C CA . LEU A 1 96 ? 0.957 5.822 13.509 1.00 92.25 96 LEU A CA 1
ATOM 701 C C . LEU A 1 96 ? 1.883 4.861 12.748 1.00 92.25 96 LEU A C 1
ATOM 703 O O . LEU A 1 96 ? 2.577 5.292 11.829 1.00 92.25 96 LEU A O 1
ATOM 707 N N . TYR A 1 97 ? 1.844 3.560 13.051 1.00 91.75 97 TYR A N 1
ATOM 708 C CA . TYR A 1 97 ? 2.594 2.555 12.288 1.00 91.75 97 TYR A CA 1
ATOM 709 C C . TYR A 1 97 ? 2.141 2.466 10.827 1.00 91.75 97 TYR A C 1
ATOM 711 O O . TYR A 1 97 ? 2.986 2.365 9.937 1.00 91.75 97 TYR A O 1
ATOM 719 N N . VAL A 1 98 ? 0.834 2.558 10.559 1.00 91.56 98 VAL A N 1
ATOM 720 C CA . VAL A 1 98 ? 0.309 2.576 9.185 1.00 91.56 98 VAL A CA 1
ATOM 721 C C . VAL A 1 98 ? 0.799 3.808 8.423 1.00 91.56 98 VAL A C 1
ATOM 723 O O . VAL A 1 98 ? 1.237 3.683 7.280 1.00 91.56 98 VAL A O 1
ATOM 726 N N . ILE A 1 99 ? 0.785 4.986 9.053 1.00 92.94 99 ILE A N 1
ATOM 727 C CA . ILE A 1 99 ? 1.285 6.228 8.446 1.00 92.94 99 ILE A CA 1
ATOM 728 C C . ILE A 1 99 ? 2.770 6.095 8.108 1.00 92.94 99 ILE A C 1
ATOM 730 O O . ILE A 1 99 ? 3.173 6.445 7.001 1.00 92.94 99 ILE A O 1
ATOM 734 N N . ILE A 1 100 ? 3.579 5.550 9.021 1.00 92.94 100 ILE A N 1
ATOM 735 C CA . ILE A 1 100 ? 5.001 5.304 8.757 1.00 92.94 100 ILE A CA 1
ATOM 736 C C . ILE A 1 100 ? 5.169 4.342 7.576 1.00 92.94 100 ILE A C 1
ATOM 738 O O . ILE A 1 100 ? 5.945 4.635 6.669 1.00 92.94 100 ILE A O 1
ATOM 742 N N . GLY A 1 101 ? 4.423 3.235 7.535 1.00 89.50 101 GLY A N 1
ATOM 743 C CA . GLY A 1 101 ? 4.462 2.296 6.410 1.00 89.50 101 GLY A CA 1
ATOM 744 C C . GLY A 1 101 ? 4.126 2.962 5.072 1.00 89.50 101 GLY A C 1
ATOM 745 O O . GLY A 1 101 ? 4.810 2.736 4.074 1.00 89.50 101 GLY A O 1
ATOM 746 N N . LEU A 1 102 ? 3.129 3.850 5.062 1.00 90.75 102 LEU A N 1
ATOM 747 C CA . LEU A 1 102 ? 2.747 4.598 3.867 1.00 90.75 102 LEU A CA 1
ATOM 748 C C . LEU A 1 102 ? 3.822 5.613 3.446 1.00 90.75 102 LEU A C 1
ATOM 750 O O . LEU A 1 102 ? 4.108 5.750 2.258 1.00 90.75 102 LEU A O 1
ATOM 754 N N . LEU A 1 103 ? 4.470 6.281 4.403 1.00 92.50 103 LEU A N 1
ATOM 755 C CA . LEU A 1 103 ? 5.599 7.172 4.122 1.00 92.50 103 LEU A CA 1
ATOM 756 C C . LEU A 1 103 ? 6.787 6.413 3.520 1.00 92.50 103 LEU A C 1
ATOM 758 O O . LEU A 1 103 ? 7.371 6.877 2.543 1.00 92.50 103 LEU A O 1
ATOM 762 N N . VAL A 1 104 ? 7.120 5.232 4.049 1.00 90.12 104 VAL A N 1
ATOM 763 C CA . VAL A 1 104 ? 8.206 4.388 3.519 1.00 90.12 104 VA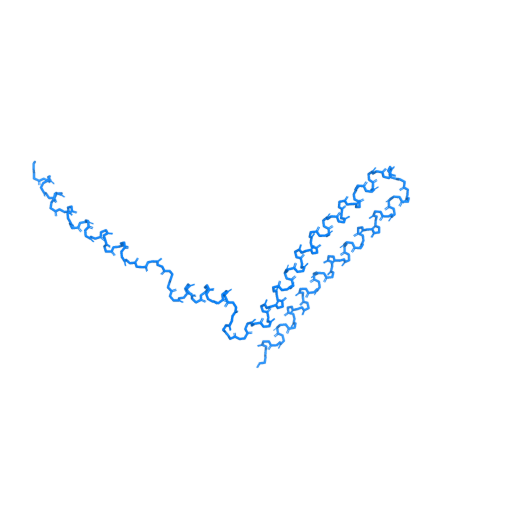L A CA 1
ATOM 764 C C . VAL A 1 104 ? 7.953 4.026 2.053 1.00 90.12 104 VAL A C 1
ATOM 766 O O . VAL A 1 104 ? 8.862 4.128 1.232 1.00 90.12 104 VAL A O 1
ATOM 769 N N . ILE A 1 105 ? 6.713 3.679 1.702 1.00 86.69 105 ILE A N 1
ATOM 770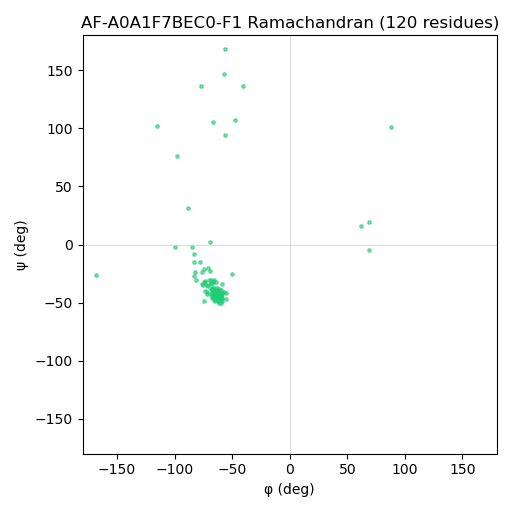 C CA . ILE A 1 105 ? 6.298 3.405 0.318 1.00 86.69 105 ILE A CA 1
ATOM 771 C C . ILE A 1 105 ? 6.537 4.614 -0.597 1.00 86.69 105 ILE A C 1
ATOM 773 O O . ILE A 1 105 ? 7.070 4.469 -1.701 1.00 86.69 105 ILE A O 1
ATOM 777 N N . LEU A 1 106 ? 6.154 5.812 -0.144 1.00 87.81 106 LEU A N 1
ATOM 778 C CA . LEU A 1 106 ? 6.329 7.042 -0.916 1.00 87.81 106 LEU A CA 1
ATOM 779 C C . LEU A 1 106 ? 7.814 7.340 -1.156 1.00 87.81 106 LEU A C 1
ATOM 781 O O . LEU A 1 106 ? 8.206 7.631 -2.288 1.00 87.81 106 LEU A O 1
ATOM 785 N N . PHE A 1 107 ? 8.651 7.192 -0.126 1.00 89.31 107 PHE A N 1
ATOM 786 C CA . PHE A 1 107 ? 10.097 7.378 -0.252 1.00 89.31 107 PHE A CA 1
ATOM 787 C C . PHE A 1 107 ? 10.756 6.331 -1.149 1.00 89.31 107 PHE A C 1
ATOM 789 O O . PHE A 1 107 ? 11.603 6.689 -1.966 1.00 89.31 107 PHE A O 1
ATOM 796 N N . ALA A 1 108 ? 10.348 5.063 -1.059 1.00 85.75 108 ALA A N 1
ATOM 797 C CA . ALA A 1 108 ? 10.881 4.000 -1.908 1.00 85.75 108 ALA A CA 1
ATOM 798 C C . ALA A 1 108 ? 10.723 4.340 -3.398 1.00 85.75 108 ALA A C 1
ATOM 800 O O . ALA A 1 108 ? 11.655 4.169 -4.183 1.00 85.75 108 ALA A O 1
ATOM 801 N N . ARG A 1 109 ? 9.572 4.903 -3.782 1.00 83.19 109 ARG A N 1
ATOM 802 C CA . ARG A 1 109 ? 9.294 5.294 -5.169 1.00 83.19 109 ARG A CA 1
ATOM 803 C C . ARG A 1 109 ? 10.217 6.413 -5.659 1.00 83.19 109 ARG A C 1
ATOM 805 O O . ARG A 1 109 ? 10.714 6.347 -6.782 1.00 83.19 109 ARG A O 1
ATOM 812 N N . VAL A 1 110 ? 10.470 7.407 -4.808 1.00 87.06 110 VAL A N 1
ATOM 813 C CA . VAL A 1 110 ? 11.387 8.519 -5.103 1.00 87.06 110 VAL A CA 1
ATOM 814 C C . VAL A 1 110 ? 12.818 8.009 -5.254 1.00 87.06 110 VAL A C 1
ATOM 816 O O . VAL A 1 110 ? 13.468 8.303 -6.252 1.00 87.06 110 VAL A O 1
ATOM 819 N N . ILE A 1 111 ? 13.294 7.197 -4.306 1.00 85.44 111 ILE A N 1
ATOM 820 C CA . ILE A 1 111 ? 14.667 6.669 -4.305 1.00 85.44 111 ILE A CA 1
ATOM 821 C C . ILE A 1 111 ? 14.925 5.809 -5.547 1.00 85.44 111 ILE A C 1
ATOM 823 O O . ILE A 1 111 ? 15.940 5.991 -6.218 1.00 85.44 111 ILE A O 1
ATOM 827 N N . VAL A 1 112 ? 13.996 4.916 -5.901 1.00 82.00 112 VAL A N 1
ATOM 828 C CA . VAL A 1 112 ? 14.104 4.101 -7.122 1.00 82.00 112 VAL A CA 1
ATOM 829 C C . VAL A 1 112 ? 14.128 4.987 -8.368 1.00 82.00 112 VAL A C 1
ATOM 831 O O . VAL A 1 112 ? 14.963 4.776 -9.241 1.00 82.00 112 VAL A O 1
ATOM 834 N N . GLY A 1 113 ? 13.287 6.023 -8.439 1.00 82.50 113 GLY A N 1
ATOM 835 C CA . GLY A 1 113 ? 13.313 6.981 -9.550 1.00 82.50 113 GLY A CA 1
ATOM 836 C C . GLY A 1 113 ? 14.657 7.708 -9.699 1.00 82.50 113 GLY A C 1
ATOM 837 O O . GLY A 1 113 ? 15.142 7.887 -10.819 1.00 82.50 113 GLY A O 1
ATOM 838 N N . LEU A 1 114 ? 15.289 8.075 -8.579 1.00 83.38 114 LEU A N 1
ATOM 839 C CA . LEU A 1 114 ? 16.601 8.728 -8.571 1.00 83.38 114 LEU A CA 1
ATOM 840 C C . LEU A 1 114 ? 17.708 7.782 -9.047 1.00 83.38 114 LEU A C 1
ATOM 842 O O . LEU A 1 114 ? 18.497 8.156 -9.912 1.00 83.38 114 LEU A O 1
ATOM 846 N N . LEU A 1 115 ? 17.732 6.544 -8.545 1.00 81.94 115 LEU A N 1
ATOM 847 C CA . LEU A 1 115 ? 18.701 5.527 -8.968 1.00 81.94 115 LEU A CA 1
ATOM 848 C C . LEU A 1 115 ? 18.587 5.230 -10.471 1.00 81.94 115 LEU A C 1
ATOM 850 O O . LEU A 1 115 ? 19.595 5.188 -11.172 1.00 81.94 115 LEU A O 1
ATOM 854 N N . LEU A 1 116 ? 17.359 5.106 -10.984 1.00 75.06 116 LEU A N 1
ATOM 855 C CA . LEU A 1 116 ? 17.103 4.886 -12.411 1.00 75.06 116 LEU A CA 1
ATOM 856 C C . LEU A 1 116 ? 17.576 6.060 -13.283 1.00 75.06 116 LEU A C 1
ATOM 858 O O . LEU A 1 116 ? 18.105 5.846 -14.377 1.00 75.06 116 LEU A O 1
ATOM 862 N N . SER A 1 117 ? 17.414 7.293 -12.802 1.00 71.81 117 SER A N 1
ATOM 863 C CA . SER A 1 117 ? 17.859 8.493 -13.521 1.00 71.81 117 SER A CA 1
ATOM 864 C C . SER A 1 117 ? 19.385 8.554 -13.638 1.00 71.81 117 SER A C 1
ATOM 866 O O . SER A 1 117 ? 19.904 8.924 -14.688 1.00 71.81 117 SER A O 1
ATOM 868 N N . ILE A 1 118 ? 20.109 8.129 -12.596 1.00 77.62 118 ILE A N 1
ATOM 869 C CA . ILE A 1 118 ? 21.578 8.107 -12.586 1.00 77.62 118 ILE A CA 1
ATOM 8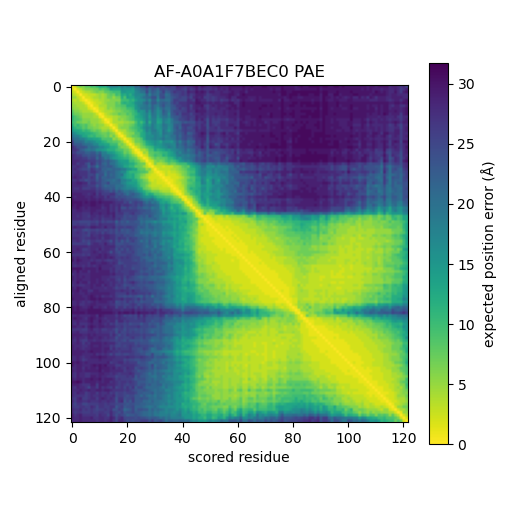70 C C . ILE A 1 118 ? 22.117 7.049 -13.560 1.00 77.62 118 ILE A C 1
ATOM 872 O O . ILE A 1 118 ? 23.034 7.335 -14.321 1.00 77.62 118 ILE A O 1
ATOM 876 N N . THR A 1 119 ? 21.538 5.844 -13.590 1.00 71.88 119 THR A N 1
ATOM 877 C CA . THR A 1 119 ? 21.994 4.764 -14.488 1.00 71.88 119 THR A CA 1
ATOM 878 C C . THR A 1 119 ? 21.733 5.057 -15.967 1.00 71.88 119 THR A C 1
ATOM 880 O O . THR A 1 119 ? 22.501 4.617 -16.813 1.00 71.88 119 THR A O 1
ATOM 883 N N . THR A 1 120 ? 20.677 5.805 -16.295 1.00 63.91 120 THR A N 1
ATOM 884 C CA . THR A 1 120 ? 20.333 6.133 -17.695 1.00 63.91 120 THR A CA 1
ATOM 885 C C . THR A 1 120 ? 21.217 7.252 -18.273 1.00 63.91 120 THR A C 1
ATOM 887 O O . THR A 1 120 ? 21.240 7.458 -19.482 1.00 63.91 120 THR A O 1
ATOM 890 N N . SER A 1 121 ? 21.941 7.980 -17.417 1.00 56.47 121 SER A N 1
ATOM 891 C CA . SER A 1 121 ? 22.805 9.108 -17.788 1.00 56.47 121 SER A CA 1
ATOM 892 C C . SER A 1 121 ? 24.224 8.705 -18.240 1.00 56.47 121 SER A C 1
ATOM 894 O O . SER A 1 121 ? 25.000 9.597 -18.587 1.00 56.47 121 SER A O 1
ATOM 896 N N . PHE A 1 122 ? 24.575 7.414 -18.222 1.00 49.84 122 PHE A N 1
ATOM 897 C CA . PHE A 1 122 ? 25.853 6.872 -18.710 1.00 49.84 122 PHE A CA 1
ATOM 898 C C . PHE A 1 122 ? 25.631 6.004 -19.955 1.00 49.84 122 PHE A C 1
ATOM 900 O O . PHE A 1 122 ? 26.521 6.010 -20.832 1.00 49.84 122 PHE A O 1
#

Mean predicted aligned error: 16.23 Å

pLDDT: mean 75.8, std 13.57, range [49.84, 94.44]

Radius of gyratio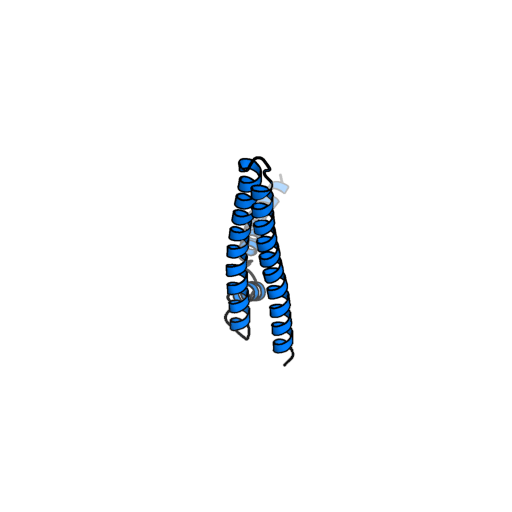n: 30.45 Å; Cα contacts (8 Å, |Δi|>4): 33; chains: 1; bounding box: 64×17×93 Å

Solvent-accessible surface area (backbone atoms only — not comparable to full-atom values): 6935 Å² total; per-residue (Å²): 130,69,72,64,57,60,54,62,67,44,49,65,57,54,55,50,52,55,50,54,66,69,65,53,78,83,60,69,52,74,64,50,49,46,54,54,47,64,69,54,73,71,88,77,92,43,54,70,59,50,52,51,51,51,52,48,53,53,52,48,55,53,49,53,54,52,46,52,53,52,52,50,53,26,51,50,42,34,61,74,41,72,66,38,69,68,31,46,51,52,24,50,52,51,51,52,53,47,52,50,54,53,49,52,54,56,49,50,56,52,54,52,53,52,54,53,55,59,64,74,73,112

Foldseek 3Di:
DPVVVVVVVCVVVVVVVVVVVVPPPPPDDVVVVVVVVVVVPDPDDCDVVVVVVVVLVVVVVVLVVVLVVLLVVLVVLCVVVVNDPVSVVVSVVSVVVSVVSVVVSVVVVVVSVVVVVVVVVD

Sequence (122 aa):
MLQTYTALLALPLTFLVQRASAQVFNGGSLVEGLEHAAGIGGLAKGDLREVVLHVLIFVLNFLALAAVIAIVVAGIWLVVGGGSDESKEKAKKIILYVIIGLLVILFARVIVGLLLSITTSF